Protein AF-A0A9D5HJ55-F1 (afdb_monomer_lite)

pLDDT: mean 71.56, std 16.55, range [34.44, 90.88]

Foldseek 3Di:
DDDDPDDDDDDDDDDPPPDPPPPDQDALVRDPDDDPVLSVLLVLLVPPDLVCSLVVVVVVPDPDDDLVSLLSSLSNCLVRLSSNLSVLVSQQVVHDPDPSHQLNSLVSNLVSCVVVVVVVVSVVSVVVCVVSVNCVPVPPPVVVVVPDDDDDDDD

Secondary structure (DSSP, 8-state):
-------------PPPP-------PPPGGG-TT--HHHHHHHHHHHHS-TTTHHHHHHHTT-S---HHHHHHHHHH-TT-HHHHHHHHHHHGGGSPSS-SS-HHHHHHHHHHHHHTT-HHHHHHHHHHHHHTTGGGGS-GGGGGGGG-PPPPPP-

Organism: NCBI:txid325984

Structure (mmCIF, N/CA/C/O backbone):
data_AF-A0A9D5HJ55-F1
#
_entry.id   AF-A0A9D5HJ55-F1
#
loop_
_atom_site.group_PDB
_atom_site.id
_atom_site.type_symbol
_atom_site.label_atom_id
_atom_site.label_alt_id
_atom_site.label_comp_id
_atom_site.label_asym_id
_atom_site.label_entity_id
_atom_site.label_seq_id
_atom_site.pdbx_PDB_ins_code
_atom_site.Cartn_x
_atom_site.Cartn_y
_atom_site.Cartn_z
_atom_site.occupancy
_atom_site.B_iso_or_equiv
_atom_site.auth_seq_id
_atom_site.auth_comp_id
_atom_site.auth_asym_id
_atom_site.auth_atom_id
_atom_site.pdbx_PDB_model_num
ATOM 1 N N . MET A 1 1 ? 4.027 66.241 38.279 1.00 40.38 1 MET A N 1
ATOM 2 C CA . MET A 1 1 ? 4.338 64.953 37.624 1.00 40.38 1 MET A CA 1
ATOM 3 C C . MET A 1 1 ? 3.030 64.240 37.294 1.00 40.38 1 MET A C 1
ATOM 5 O O . MET A 1 1 ? 2.470 63.559 38.140 1.00 40.38 1 MET A O 1
ATOM 9 N N . ARG A 1 2 ? 2.485 64.494 36.096 1.00 47.47 2 ARG A N 1
ATOM 10 C CA . ARG A 1 2 ? 1.320 63.794 35.535 1.00 47.47 2 ARG A CA 1
ATOM 11 C C . ARG A 1 2 ? 1.847 62.605 34.741 1.00 47.47 2 ARG A C 1
ATOM 13 O O . ARG A 1 2 ? 2.353 62.840 33.654 1.00 47.47 2 ARG A O 1
ATOM 20 N N . TYR A 1 3 ? 1.687 61.379 35.229 1.00 34.44 3 TYR A N 1
ATOM 21 C CA . TYR A 1 3 ? 1.751 60.205 34.361 1.00 34.44 3 TYR A CA 1
ATOM 22 C C . TYR A 1 3 ? 0.671 59.182 34.738 1.00 34.44 3 TYR A C 1
ATOM 24 O O . TYR A 1 3 ? 0.755 58.470 35.728 1.00 34.44 3 TYR A O 1
ATOM 32 N N . HIS A 1 4 ? -0.364 59.193 33.894 1.00 36.16 4 HIS A N 1
ATOM 33 C CA . HIS A 1 4 ? -1.006 58.030 33.287 1.00 36.16 4 HIS A CA 1
ATOM 34 C C . HIS A 1 4 ? -1.750 57.012 34.162 1.00 36.16 4 HIS A C 1
ATOM 36 O O . HIS A 1 4 ? -1.366 55.863 34.334 1.00 36.16 4 HIS A O 1
ATOM 42 N N . ARG A 1 5 ? -2.983 57.409 34.481 1.00 45.22 5 ARG A N 1
ATOM 43 C CA . ARG A 1 5 ? -4.167 56.547 34.423 1.00 45.22 5 ARG A CA 1
ATOM 44 C C . ARG A 1 5 ? -4.376 56.104 32.958 1.00 45.22 5 ARG A C 1
ATOM 46 O O . ARG A 1 5 ? -4.864 56.894 32.151 1.00 45.22 5 ARG A O 1
ATOM 53 N N . LYS A 1 6 ? -3.970 54.885 32.589 1.00 44.12 6 LYS A N 1
ATOM 54 C CA . LYS A 1 6 ? -4.425 54.189 31.370 1.00 44.12 6 LYS A CA 1
ATOM 55 C C . LYS A 1 6 ? -4.221 52.675 31.528 1.00 44.12 6 LY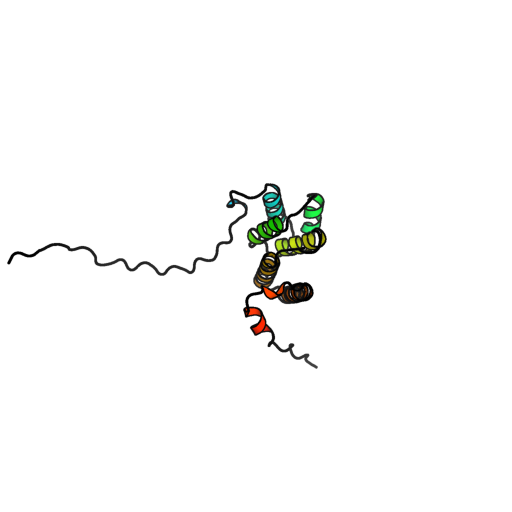S A C 1
ATOM 57 O O . LYS A 1 6 ? -3.090 52.256 31.730 1.00 44.12 6 LYS A O 1
ATOM 62 N N . LEU A 1 7 ? -5.327 51.943 31.325 1.00 42.00 7 LEU A N 1
ATOM 63 C CA . LEU A 1 7 ? -5.462 50.499 31.049 1.00 42.00 7 LEU A CA 1
ATOM 64 C C . LEU A 1 7 ? -5.312 49.601 32.305 1.00 42.00 7 LEU A C 1
ATOM 66 O O . LEU A 1 7 ? -4.225 49.537 32.852 1.00 42.00 7 LEU A O 1
ATOM 70 N N . LEU A 1 8 ? -6.287 48.917 32.932 1.00 45.53 8 LEU A N 1
ATOM 71 C CA . LEU A 1 8 ? -7.546 48.259 32.531 1.00 45.53 8 LEU A CA 1
ATOM 72 C C . LEU A 1 8 ? -7.470 47.566 31.166 1.00 45.53 8 LEU A C 1
ATOM 74 O O . LEU A 1 8 ? -7.338 48.272 30.174 1.00 45.53 8 LEU A O 1
ATOM 78 N N . ILE A 1 9 ? -7.665 46.233 31.156 1.00 45.81 9 ILE A N 1
ATOM 79 C CA . ILE A 1 9 ? -7.473 45.257 30.051 1.00 45.81 9 ILE A CA 1
ATOM 80 C C . ILE A 1 9 ? -6.015 44.726 30.102 1.00 45.81 9 ILE A C 1
ATOM 82 O O . ILE A 1 9 ? -5.092 45.511 29.950 1.00 45.81 9 ILE A O 1
ATOM 86 N N . ASP A 1 10 ? -5.663 43.490 30.476 1.00 38.09 10 ASP A N 1
ATOM 87 C CA . ASP A 1 10 ? -6.281 42.173 30.295 1.00 38.09 10 ASP A CA 1
ATOM 88 C C . ASP A 1 10 ? -5.983 41.245 31.494 1.00 38.09 10 ASP A C 1
ATOM 90 O O . ASP A 1 10 ? -4.831 40.904 31.768 1.00 38.09 10 ASP A O 1
ATOM 94 N N . LEU A 1 11 ? -7.027 40.777 32.181 1.00 46.62 11 LEU A N 1
ATOM 95 C CA . LEU A 1 11 ? -6.982 39.531 32.946 1.00 46.62 11 LEU A CA 1
ATOM 96 C C . LEU A 1 11 ? -7.791 38.500 32.147 1.00 46.62 11 LEU A C 1
ATOM 98 O O . LEU A 1 11 ? -8.932 38.777 31.795 1.00 46.62 11 LEU A O 1
ATOM 102 N N . ALA A 1 12 ? -7.209 37.313 31.960 1.00 48.12 12 ALA A N 1
ATOM 103 C CA . ALA A 1 12 ? -7.797 36.090 31.401 1.00 48.12 12 ALA A CA 1
ATOM 104 C C . ALA A 1 12 ? -7.825 35.941 29.866 1.00 48.12 12 ALA A C 1
ATOM 106 O O . ALA A 1 12 ? -8.785 36.305 29.202 1.00 48.12 12 ALA A O 1
ATOM 107 N N . ALA A 1 13 ? -6.822 35.228 29.342 1.00 43.56 13 ALA A N 1
ATOM 108 C CA . ALA A 1 13 ? -7.027 34.161 28.356 1.00 43.56 13 ALA A CA 1
ATOM 109 C C . ALA A 1 13 ? -5.745 33.321 28.235 1.00 43.56 13 ALA A C 1
ATOM 111 O O . ALA A 1 13 ? -4.879 33.578 27.402 1.00 43.56 13 ALA A O 1
ATOM 112 N N . THR A 1 14 ? -5.594 32.308 29.088 1.00 51.66 14 THR A N 1
ATOM 113 C CA . THR A 1 14 ? -4.626 31.235 28.833 1.00 51.66 14 THR A CA 1
ATOM 114 C C . THR A 1 14 ? -5.141 30.437 27.628 1.00 51.66 14 THR A C 1
ATOM 116 O O . THR A 1 14 ? -6.293 29.996 27.672 1.00 51.66 14 THR A O 1
ATOM 119 N N . PRO A 1 15 ? -4.367 30.263 26.540 1.00 58.09 15 PRO A N 1
ATOM 120 C CA . PRO A 1 15 ? -4.824 29.471 25.406 1.00 58.09 15 PRO A CA 1
ATOM 121 C C . PRO A 1 15 ? -5.042 28.013 25.852 1.00 58.09 15 PRO A C 1
ATOM 123 O O . PRO A 1 15 ? -4.238 27.491 26.632 1.00 58.09 15 PRO A O 1
ATOM 126 N N . PRO A 1 16 ? -6.124 27.349 25.405 1.00 62.22 16 PRO A N 1
ATOM 127 C CA . PRO A 1 16 ? -6.388 25.964 25.770 1.00 62.22 16 PRO A CA 1
ATOM 128 C C . PRO A 1 16 ? -5.253 25.053 25.272 1.00 62.22 16 PRO A C 1
ATOM 130 O O . PRO A 1 16 ? -4.666 25.329 24.223 1.00 62.22 16 PRO A O 1
ATOM 133 N N . PRO A 1 17 ? -4.939 23.963 25.997 1.00 50.44 17 PRO A N 1
ATOM 134 C CA . PRO A 1 17 ? -3.901 23.028 25.588 1.00 50.44 17 PRO A CA 1
ATOM 135 C C . PRO A 1 17 ? -4.253 22.461 24.213 1.00 50.44 17 PRO A C 1
ATOM 137 O O . PRO A 1 17 ? -5.302 21.839 24.036 1.00 50.44 17 PRO A O 1
ATOM 140 N N . GLU A 1 18 ? -3.380 22.695 23.232 1.00 48.53 18 GLU A N 1
ATOM 141 C CA . GLU A 1 18 ? -3.509 22.111 21.904 1.00 48.53 18 GLU A CA 1
ATOM 142 C C . GLU A 1 18 ? -3.553 20.587 22.050 1.00 48.53 18 GLU A C 1
ATOM 144 O O . GLU A 1 18 ? -2.560 19.933 22.372 1.00 48.53 18 GLU A O 1
ATOM 149 N N . THR A 1 19 ? -4.731 20.002 21.831 1.00 50.12 19 THR A N 1
ATOM 150 C CA . THR A 1 19 ? -4.865 18.555 21.673 1.00 50.12 19 THR A CA 1
ATOM 151 C C . THR A 1 19 ? -3.875 18.112 20.599 1.00 50.12 19 THR A C 1
ATOM 153 O O . THR A 1 19 ? -3.817 18.785 19.561 1.00 50.12 19 THR A O 1
ATOM 156 N N . PRO A 1 20 ? -3.126 17.005 20.780 1.00 44.44 20 PRO A N 1
ATOM 157 C CA . PRO A 1 20 ? -2.208 16.526 19.758 1.00 44.44 20 PRO A CA 1
ATOM 158 C C . PRO A 1 20 ? -2.994 16.426 18.459 1.00 44.44 20 PRO A C 1
ATOM 160 O O . PRO A 1 20 ? -3.969 15.672 18.402 1.00 44.44 20 PRO A O 1
ATOM 163 N N . LYS A 1 21 ? -2.631 17.234 17.453 1.00 43.16 21 LYS A N 1
ATOM 164 C CA . LYS A 1 21 ? -3.246 17.190 16.125 1.00 43.16 21 LYS A CA 1
ATOM 165 C C . LYS A 1 21 ? -3.099 15.758 15.643 1.00 43.16 21 LYS A C 1
ATOM 167 O O . LYS A 1 21 ? -2.034 15.361 15.170 1.00 43.16 21 LYS A O 1
ATOM 172 N N . ARG A 1 22 ? -4.152 14.958 15.834 1.00 44.97 22 ARG A N 1
ATOM 173 C CA . ARG A 1 22 ? -4.255 13.602 15.313 1.00 44.97 22 ARG A CA 1
ATOM 174 C C . ARG A 1 22 ? -3.964 13.765 13.836 1.00 44.97 22 ARG A C 1
ATOM 176 O O . ARG A 1 22 ? -4.741 14.432 13.161 1.00 44.97 22 ARG A O 1
ATOM 183 N N . GLN A 1 23 ? -2.813 13.262 13.387 1.00 48.47 23 GLN A N 1
ATOM 184 C CA . GLN A 1 23 ? -2.364 13.398 12.008 1.00 48.47 23 GLN A CA 1
ATOM 185 C C . GLN A 1 23 ? -3.473 12.832 11.122 1.00 48.47 23 GLN A C 1
ATOM 187 O O . GLN A 1 23 ? -3.660 11.618 11.016 1.00 48.47 23 GLN A O 1
ATOM 192 N N . ARG A 1 24 ? -4.308 13.731 10.600 1.00 51.34 24 ARG A N 1
ATOM 193 C CA . ARG A 1 24 ? -5.425 13.394 9.737 1.00 51.34 24 ARG A CA 1
ATOM 194 C C . ARG A 1 24 ? -4.778 13.197 8.383 1.00 51.34 24 ARG A C 1
ATOM 196 O O . ARG A 1 24 ? -4.305 14.152 7.775 1.00 51.34 24 ARG A O 1
ATOM 203 N N . PHE A 1 25 ? -4.632 11.939 7.986 1.00 56.38 25 PHE A N 1
ATOM 204 C CA . PHE A 1 25 ? -4.132 11.635 6.656 1.00 56.38 25 PHE A CA 1
ATOM 205 C C . PHE A 1 25 ? -5.122 12.222 5.642 1.00 56.38 25 PHE A C 1
ATOM 207 O O . PHE A 1 25 ? -6.327 12.027 5.830 1.00 56.38 25 PHE A O 1
ATOM 214 N N . PRO A 1 26 ? -4.640 12.973 4.637 1.00 60.84 26 PRO A N 1
ATOM 215 C CA . PRO A 1 26 ? -5.506 13.590 3.643 1.00 60.84 26 PRO A CA 1
ATOM 216 C C . PRO A 1 26 ? -6.299 12.510 2.907 1.00 60.84 26 PRO A C 1
ATOM 218 O O . PRO A 1 26 ? -5.741 11.472 2.539 1.00 60.84 26 PRO A O 1
ATOM 221 N N . SER A 1 27 ? -7.596 12.749 2.720 1.00 63.59 27 SER A N 1
ATOM 222 C CA . SER A 1 27 ? -8.435 11.890 1.883 1.00 63.59 27 SER A CA 1
ATOM 223 C C . SER A 1 27 ? -8.153 12.176 0.408 1.00 63.59 27 SER A C 1
ATOM 225 O O . SER A 1 27 ? -7.795 13.297 0.047 1.00 63.59 27 SER A O 1
ATOM 227 N N . TYR A 1 28 ? -8.341 11.189 -0.471 1.00 60.28 28 TYR A N 1
ATOM 228 C CA . TYR A 1 28 ? -8.218 11.403 -1.920 1.00 60.28 28 TYR A CA 1
ATOM 229 C C . TYR A 1 28 ? -9.214 12.457 -2.438 1.00 60.28 28 TYR A C 1
ATOM 231 O O . TYR A 1 28 ? -8.927 13.134 -3.418 1.00 60.28 28 TYR A O 1
ATOM 239 N N . LEU A 1 29 ? -10.331 12.657 -1.728 1.00 57.72 29 LEU A N 1
ATOM 240 C CA . LEU A 1 29 ? -11.345 13.681 -2.009 1.00 57.72 29 LEU A CA 1
ATOM 241 C C . LEU A 1 29 ? -10.862 15.121 -1.757 1.00 57.72 29 LEU A C 1
ATOM 243 O O . LEU A 1 29 ? -11.470 16.067 -2.245 1.00 57.72 29 LEU A O 1
ATOM 247 N N . GLU A 1 30 ? -9.788 15.300 -0.987 1.00 56.84 30 GLU A N 1
ATOM 248 C CA . GLU A 1 30 ? -9.291 16.612 -0.544 1.00 56.84 30 GLU A CA 1
ATOM 249 C C . GLU A 1 30 ? -8.020 17.047 -1.295 1.00 56.84 30 GLU A C 1
ATOM 251 O O . GLU A 1 30 ? -7.413 18.064 -0.959 1.00 56.84 30 GLU A O 1
ATOM 256 N N . ALA A 1 31 ? -7.573 16.277 -2.291 1.00 59.72 31 ALA A N 1
ATOM 257 C CA . ALA A 1 31 ? -6.295 16.487 -2.961 1.00 59.72 31 ALA A CA 1
ATOM 258 C C . ALA A 1 31 ? -6.493 17.089 -4.373 1.00 59.72 31 ALA A C 1
ATOM 260 O O . ALA A 1 31 ? -6.789 16.356 -5.316 1.00 59.72 31 ALA A O 1
ATOM 261 N N . 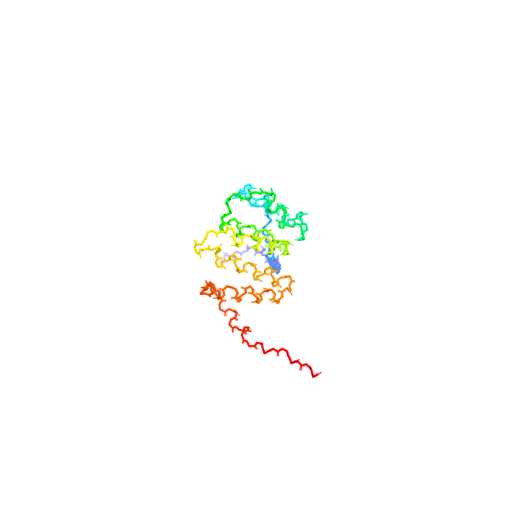PRO A 1 32 ? -6.279 18.407 -4.562 1.00 56.34 32 PRO A N 1
ATOM 262 C CA . PRO A 1 32 ? -6.670 19.122 -5.785 1.00 56.34 32 PRO A CA 1
ATOM 263 C C . PRO A 1 32 ? -5.830 18.806 -7.037 1.00 56.34 32 PRO A C 1
ATOM 265 O O . PRO A 1 32 ? -6.172 19.266 -8.117 1.00 56.34 32 PRO A O 1
ATOM 268 N N . ASN A 1 33 ? -4.746 18.027 -6.918 1.00 64.50 33 ASN A N 1
ATOM 269 C CA . ASN A 1 33 ? -3.774 17.788 -7.998 1.00 64.50 33 ASN A CA 1
ATOM 270 C C . ASN A 1 33 ? -3.536 16.293 -8.291 1.00 64.50 33 ASN A C 1
ATOM 272 O O . ASN A 1 33 ? -2.440 15.913 -8.709 1.00 64.50 33 ASN A O 1
ATOM 276 N N . LEU A 1 34 ? -4.501 15.418 -7.998 1.00 68.44 34 LEU A N 1
ATOM 277 C CA . LEU A 1 34 ? -4.367 13.988 -8.295 1.00 68.44 34 LEU A CA 1
ATOM 278 C C . LEU A 1 34 ? -4.714 13.688 -9.754 1.00 68.44 34 LEU A C 1
ATOM 280 O O . LEU A 1 34 ? -5.637 14.275 -10.314 1.00 68.44 34 LEU A O 1
ATOM 284 N N . SER A 1 35 ? -3.999 12.736 -10.358 1.00 76.69 35 SER A N 1
ATOM 285 C CA . SER A 1 35 ? -4.421 12.179 -11.643 1.00 76.69 35 SER A CA 1
AT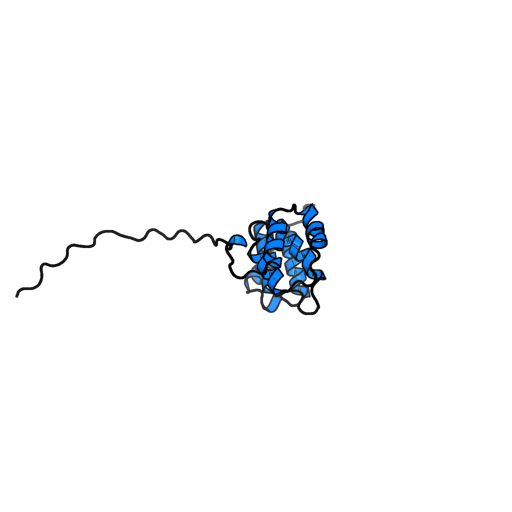OM 286 C C . SER A 1 35 ? -5.750 11.440 -11.473 1.00 76.69 35 SER A C 1
ATOM 288 O O . SER A 1 35 ? -5.982 10.798 -10.444 1.00 76.69 35 SER A O 1
ATOM 290 N N . SER A 1 36 ? -6.614 11.490 -12.491 1.00 78.88 36 SER A N 1
ATOM 291 C CA . SER A 1 36 ? -7.892 10.762 -12.490 1.00 78.88 36 SER A CA 1
ATOM 292 C C . SER A 1 36 ? -7.699 9.266 -12.216 1.00 78.88 36 SER A C 1
ATOM 294 O O . SER A 1 36 ? -8.499 8.658 -11.515 1.00 78.88 36 SER A O 1
ATOM 296 N N . GLU A 1 37 ? -6.588 8.696 -12.684 1.00 81.44 37 GLU A N 1
ATOM 297 C CA . GLU A 1 37 ? -6.202 7.309 -12.427 1.00 81.44 37 GLU A CA 1
ATOM 298 C C . GLU A 1 37 ? -5.917 7.038 -10.940 1.00 81.44 37 GLU A C 1
ATOM 300 O O . GLU A 1 37 ? -6.426 6.073 -10.376 1.00 81.44 37 GLU A O 1
ATOM 305 N N . THR A 1 38 ? -5.183 7.926 -10.261 1.00 83.75 38 THR A N 1
ATOM 306 C CA . THR A 1 38 ? -4.906 7.799 -8.818 1.00 83.75 38 THR A CA 1
ATOM 307 C C . THR A 1 38 ? -6.186 7.882 -7.986 1.00 83.75 38 THR A C 1
ATOM 309 O O . THR A 1 38 ? -6.325 7.145 -7.007 1.00 83.75 38 THR A O 1
ATOM 312 N N . CYS A 1 39 ? -7.129 8.750 -8.368 1.00 84.56 39 CYS A N 1
ATOM 313 C CA . CYS A 1 39 ? -8.429 8.854 -7.702 1.00 84.56 39 CYS A CA 1
ATOM 314 C C . CYS A 1 39 ? -9.238 7.560 -7.838 1.00 84.56 39 CYS A C 1
ATOM 316 O O . CYS A 1 39 ? -9.709 7.038 -6.830 1.00 84.56 39 CYS A O 1
ATOM 318 N N . LEU A 1 40 ? -9.330 7.015 -9.055 1.00 86.00 40 LEU A N 1
ATOM 319 C CA . LEU A 1 40 ? -10.048 5.766 -9.323 1.00 86.00 40 LEU A CA 1
ATOM 320 C C . LEU A 1 40 ? -9.418 4.581 -8.586 1.00 86.00 40 LEU A C 1
ATOM 322 O O . LEU A 1 40 ? -10.127 3.769 -7.998 1.00 86.00 40 LEU A O 1
ATOM 326 N N . LEU A 1 41 ? -8.086 4.511 -8.527 1.00 88.00 41 LEU A N 1
ATOM 327 C CA . LEU A 1 41 ? -7.399 3.501 -7.723 1.00 88.00 41 LEU A CA 1
ATOM 328 C C . LEU A 1 41 ? -7.771 3.627 -6.241 1.00 88.00 41 LEU A C 1
ATOM 330 O O . LEU A 1 41 ? -8.123 2.626 -5.623 1.00 88.00 41 LEU A O 1
ATOM 334 N N . CYS A 1 42 ? -7.757 4.835 -5.669 1.00 87.94 42 CYS A N 1
ATOM 335 C CA . CYS A 1 42 ? -8.169 5.047 -4.276 1.00 87.94 42 CYS A CA 1
ATOM 336 C C . CYS A 1 42 ? -9.631 4.642 -4.032 1.00 87.94 42 CYS A C 1
ATOM 338 O O . CYS A 1 42 ? -9.936 4.054 -2.994 1.00 87.94 42 CYS A O 1
ATOM 340 N N . GLU A 1 43 ? -10.520 4.920 -4.985 1.00 88.44 43 GLU A N 1
ATOM 341 C CA . GLU A 1 43 ? -11.926 4.522 -4.928 1.00 88.44 43 GLU A CA 1
ATOM 342 C C . GLU A 1 43 ? -12.087 2.996 -4.942 1.00 88.44 43 GLU A C 1
ATOM 344 O O . GLU A 1 43 ? -12.797 2.447 -4.094 1.00 88.44 43 GLU A O 1
ATOM 349 N N . ILE A 1 44 ? -11.363 2.292 -5.819 1.00 88.44 44 ILE A N 1
ATOM 350 C CA . ILE A 1 44 ? -11.323 0.823 -5.838 1.00 88.44 44 ILE A CA 1
ATOM 351 C C . ILE A 1 44 ? -10.872 0.298 -4.470 1.00 88.44 44 ILE A C 1
ATOM 353 O O . ILE A 1 44 ? -11.516 -0.594 -3.918 1.00 88.44 44 ILE A O 1
ATOM 357 N N . LEU A 1 45 ? -9.823 0.877 -3.871 1.00 89.06 45 LEU A N 1
ATOM 358 C CA . LEU A 1 45 ? -9.342 0.441 -2.553 1.00 89.06 45 LEU A CA 1
ATOM 359 C C . LEU A 1 45 ? -10.335 0.706 -1.413 1.00 89.06 45 LEU A C 1
ATOM 361 O O . LEU A 1 45 ? -10.320 -0.018 -0.416 1.00 89.06 45 LEU A O 1
ATOM 365 N N . ALA A 1 46 ? -11.167 1.739 -1.537 1.00 88.00 46 ALA A N 1
ATOM 366 C CA . ALA A 1 46 ? -12.163 2.093 -0.531 1.00 88.00 46 ALA A CA 1
ATOM 367 C C . ALA A 1 46 ? -13.436 1.233 -0.622 1.00 88.00 46 ALA A C 1
ATOM 369 O O . ALA A 1 46 ? -14.057 0.951 0.403 1.00 88.00 46 ALA A O 1
ATOM 370 N N . THR A 1 47 ? -13.820 0.820 -1.832 1.00 88.88 47 THR A N 1
ATOM 371 C CA . THR A 1 47 ? -15.096 0.137 -2.117 1.00 88.88 47 THR A CA 1
ATOM 372 C C . THR A 1 47 ? -14.965 -1.380 -2.242 1.00 88.88 47 THR A C 1
ATOM 374 O O . THR A 1 47 ? -15.929 -2.109 -2.003 1.00 88.88 47 THR A O 1
ATOM 377 N N . THR A 1 48 ? -13.774 -1.875 -2.582 1.00 88.94 48 THR A N 1
ATOM 378 C CA . THR A 1 48 ? -13.546 -3.288 -2.895 1.00 88.94 48 THR A CA 1
ATOM 379 C C . THR A 1 48 ? -13.056 -4.062 -1.674 1.00 88.94 48 THR A C 1
ATOM 381 O O . THR A 1 48 ? -12.223 -3.599 -0.890 1.00 88.94 48 THR A O 1
ATOM 384 N N . THR A 1 49 ? -13.546 -5.290 -1.510 1.00 87.00 49 THR A N 1
ATOM 385 C CA . THR A 1 49 ? -13.063 -6.189 -0.456 1.00 87.00 49 THR A CA 1
ATOM 386 C C . THR A 1 49 ? -11.648 -6.674 -0.767 1.00 87.00 49 THR A C 1
ATOM 388 O O . THR A 1 49 ? -11.281 -6.888 -1.919 1.00 87.00 49 THR A O 1
ATOM 391 N N . ILE A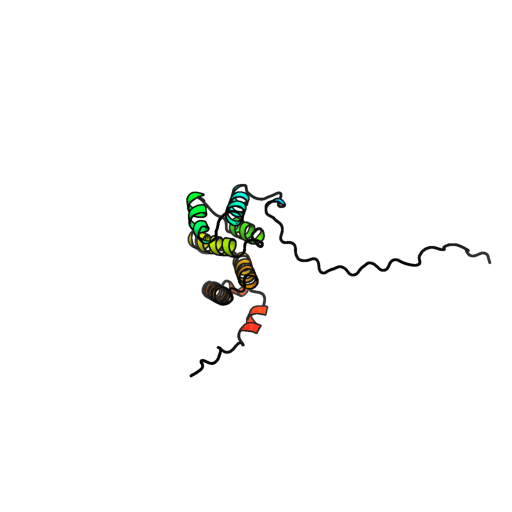 1 50 ? -10.842 -6.923 0.269 1.00 84.88 50 ILE A N 1
ATOM 392 C CA . ILE A 1 50 ? -9.435 -7.344 0.113 1.00 84.88 50 ILE A CA 1
ATOM 393 C C . ILE A 1 50 ? -9.298 -8.591 -0.779 1.00 84.88 50 ILE A C 1
ATOM 395 O O . ILE A 1 50 ? -8.330 -8.703 -1.522 1.00 84.88 50 ILE A O 1
ATOM 399 N N . SER A 1 51 ? -10.258 -9.520 -0.734 1.00 86.44 51 SER A N 1
ATOM 400 C CA . SER A 1 51 ? -10.236 -10.760 -1.523 1.00 86.44 51 SER A CA 1
ATOM 401 C C . SER A 1 51 ? -10.487 -10.560 -3.020 1.00 86.44 51 SER A C 1
ATOM 403 O O . SER A 1 51 ? -10.084 -11.408 -3.810 1.00 86.44 51 SER A O 1
ATOM 405 N N . SER A 1 52 ? -11.141 -9.468 -3.421 1.00 87.88 52 SER A N 1
ATOM 406 C CA . SER A 1 52 ? -11.468 -9.174 -4.825 1.00 87.88 52 SER A CA 1
ATOM 407 C C . SER A 1 52 ? -10.603 -8.066 -5.428 1.00 87.88 52 SER A C 1
ATOM 409 O O . SER A 1 52 ? -10.695 -7.783 -6.620 1.00 87.88 52 SER A O 1
ATOM 411 N N . ILE A 1 53 ? -9.716 -7.475 -4.627 1.00 89.31 53 ILE A N 1
ATOM 412 C CA . ILE A 1 53 ? -8.996 -6.263 -5.001 1.00 89.31 53 ILE A CA 1
ATOM 413 C C . ILE A 1 53 ? -8.002 -6.466 -6.138 1.00 89.31 53 ILE A C 1
ATOM 415 O O . ILE A 1 53 ? -7.947 -5.649 -7.045 1.00 89.31 53 ILE A O 1
ATOM 419 N N . GLU A 1 54 ? -7.265 -7.578 -6.146 1.00 86.69 54 GLU A N 1
ATOM 420 C CA . GLU A 1 54 ? -6.316 -7.877 -7.224 1.00 86.69 54 GLU A CA 1
ATOM 421 C C . GLU A 1 54 ? -7.049 -8.068 -8.558 1.00 86.69 54 GLU A C 1
ATOM 423 O O . GLU A 1 54 ? -6.568 -7.624 -9.596 1.00 86.69 54 GLU A O 1
ATOM 428 N N . ARG A 1 55 ? -8.253 -8.660 -8.528 1.00 87.44 55 ARG A N 1
ATOM 429 C CA . ARG A 1 55 ? -9.107 -8.792 -9.712 1.00 87.44 55 ARG A CA 1
ATOM 430 C C . ARG A 1 55 ? -9.603 -7.431 -10.192 1.00 87.44 55 ARG A C 1
ATOM 432 O O . ARG A 1 55 ? -9.440 -7.132 -11.366 1.00 87.44 55 ARG A O 1
ATOM 439 N N . ALA A 1 56 ? -10.130 -6.597 -9.296 1.00 88.00 56 ALA A N 1
ATOM 440 C CA . ALA A 1 56 ? -10.591 -5.253 -9.650 1.00 88.00 56 ALA A CA 1
ATOM 441 C C . ALA A 1 56 ? -9.461 -4.384 -10.236 1.00 88.00 56 ALA A C 1
ATOM 443 O O . ALA A 1 56 ? -9.679 -3.652 -11.197 1.00 88.00 56 ALA A O 1
ATOM 444 N N . LEU A 1 57 ? -8.240 -4.503 -9.703 1.00 87.75 57 LEU A N 1
ATOM 445 C CA . LEU A 1 57 ? -7.058 -3.802 -10.214 1.00 87.75 57 LEU A CA 1
ATOM 446 C C . LEU A 1 57 ? -6.618 -4.313 -11.597 1.00 87.75 57 LEU A C 1
ATOM 448 O O . LEU A 1 57 ? -6.211 -3.515 -12.439 1.00 87.75 57 LEU A O 1
ATOM 452 N N . ASN A 1 58 ? -6.726 -5.620 -11.851 1.00 86.06 58 ASN A N 1
ATOM 453 C CA . ASN A 1 58 ? -6.469 -6.196 -13.175 1.00 86.06 58 ASN A CA 1
ATOM 454 C C . ASN A 1 58 ? -7.519 -5.753 -14.203 1.00 86.06 58 ASN A C 1
ATOM 456 O O . ASN A 1 58 ? -7.153 -5.357 -15.308 1.00 86.06 58 ASN A O 1
ATOM 460 N N . ASP A 1 59 ? -8.799 -5.779 -13.826 1.00 86.00 59 ASP A N 1
ATOM 461 C CA . ASP A 1 59 ? -9.919 -5.383 -14.689 1.00 86.00 59 ASP A CA 1
ATOM 462 C C . ASP A 1 59 ? -9.864 -3.882 -15.029 1.00 86.00 59 ASP A C 1
ATOM 464 O O . ASP A 1 59 ? -10.252 -3.477 -16.124 1.00 86.00 59 ASP A O 1
ATOM 468 N N . PHE A 1 60 ? -9.317 -3.056 -14.128 1.00 82.00 60 PHE A N 1
ATOM 469 C CA . PHE A 1 60 ? -9.083 -1.630 -14.368 1.00 82.00 60 PHE A CA 1
ATOM 470 C C . PHE A 1 60 ? -8.059 -1.365 -15.491 1.00 82.00 60 PHE A C 1
ATOM 472 O O . PHE A 1 60 ? -8.076 -0.296 -16.098 1.00 82.00 60 PHE A O 1
ATOM 479 N N . GLY A 1 61 ? -7.196 -2.335 -15.822 1.00 66.44 61 GLY A N 1
ATOM 480 C CA . GLY A 1 61 ? -6.356 -2.269 -17.021 1.00 66.44 61 GLY A CA 1
ATOM 481 C C . GLY A 1 61 ? -5.295 -1.162 -16.997 1.00 66.44 61 GLY A C 1
ATOM 482 O O . GLY A 1 61 ? -5.078 -0.501 -18.015 1.00 66.44 61 GLY A O 1
ATOM 483 N N . VAL A 1 62 ? -4.625 -0.960 -15.852 1.00 68.38 62 VAL A N 1
ATOM 484 C CA . VAL A 1 62 ? -3.527 0.018 -15.709 1.00 68.38 62 VAL A CA 1
ATOM 485 C C . VAL A 1 62 ? -2.438 -0.252 -16.752 1.00 68.38 62 VAL A C 1
ATOM 487 O O . VAL A 1 62 ? -1.740 -1.264 -16.686 1.00 68.38 62 VAL A O 1
ATOM 490 N N . ARG A 1 63 ? -2.261 0.664 -17.714 1.00 61.78 63 ARG A N 1
ATOM 491 C CA . ARG A 1 63 ? -1.241 0.530 -18.774 1.00 61.78 63 ARG A CA 1
ATOM 492 C C . ARG A 1 63 ? 0.167 0.892 -18.308 1.00 61.78 63 ARG A C 1
ATOM 494 O O . ARG A 1 63 ? 1.128 0.334 -18.830 1.00 61.78 63 ARG A O 1
ATOM 501 N N . ALA A 1 64 ? 0.300 1.826 -17.368 1.00 65.19 64 ALA A N 1
ATOM 502 C CA . ALA A 1 64 ? 1.587 2.244 -16.823 1.00 65.19 64 ALA A CA 1
ATOM 503 C C . ALA A 1 64 ? 1.389 2.929 -15.467 1.00 65.19 64 ALA A C 1
ATOM 505 O O . ALA A 1 64 ? 0.969 4.077 -15.404 1.00 65.19 64 ALA A O 1
ATOM 506 N N . LEU A 1 65 ? 1.726 2.235 -14.381 1.00 77.50 65 LEU A N 1
ATOM 507 C CA . LEU A 1 65 ? 1.719 2.829 -13.047 1.00 77.50 65 LEU A CA 1
ATOM 508 C C . LEU A 1 65 ? 3.065 3.514 -12.791 1.00 77.50 65 LEU A C 1
ATOM 510 O O . LEU A 1 65 ? 4.110 2.886 -12.971 1.00 77.50 65 LEU A O 1
ATOM 514 N N . SER A 1 66 ? 3.078 4.770 -12.342 1.00 81.69 66 SER A N 1
ATOM 515 C CA . SER A 1 66 ? 4.316 5.427 -11.906 1.00 81.69 66 SER A CA 1
ATOM 516 C C . SER A 1 66 ? 4.626 5.105 -10.437 1.00 81.69 66 SER A C 1
ATOM 518 O O . SER A 1 66 ? 3.712 4.986 -9.612 1.00 81.69 66 SER A O 1
ATOM 520 N N . PRO A 1 67 ? 5.909 5.072 -10.020 1.00 82.19 67 PRO A N 1
ATOM 521 C CA . PRO A 1 67 ? 6.268 5.045 -8.600 1.00 82.19 67 PRO A CA 1
ATOM 522 C C . PRO A 1 67 ? 5.650 6.198 -7.788 1.00 82.19 67 PRO A C 1
ATOM 524 O O . PRO A 1 67 ? 5.464 6.073 -6.574 1.00 82.19 67 PRO A O 1
ATOM 527 N N . ALA A 1 68 ? 5.352 7.331 -8.436 1.00 83.69 68 ALA A N 1
ATOM 528 C CA . ALA A 1 68 ? 4.678 8.460 -7.803 1.00 83.69 68 ALA A CA 1
ATOM 529 C C . ALA A 1 68 ? 3.210 8.149 -7.480 1.00 83.69 68 ALA A C 1
ATOM 531 O O . ALA A 1 68 ? 2.773 8.467 -6.372 1.00 83.69 68 ALA A O 1
ATOM 532 N N . ASP A 1 69 ? 2.494 7.487 -8.390 1.00 85.12 69 ASP A N 1
ATOM 533 C CA . ASP A 1 69 ? 1.081 7.130 -8.219 1.00 85.12 69 ASP A CA 1
ATOM 534 C C . ASP A 1 69 ? 0.925 6.143 -7.067 1.00 85.12 69 ASP A C 1
ATOM 536 O O . ASP A 1 69 ? 0.131 6.374 -6.159 1.00 85.12 69 ASP A O 1
ATOM 540 N N . VAL A 1 70 ? 1.787 5.120 -7.007 1.00 87.56 70 VAL A N 1
ATOM 541 C CA . VAL A 1 70 ? 1.811 4.160 -5.889 1.00 87.56 70 VAL A CA 1
ATOM 542 C C . VAL A 1 70 ? 1.952 4.883 -4.554 1.00 87.56 70 VAL A C 1
ATOM 544 O O . VAL A 1 70 ? 1.194 4.634 -3.618 1.00 87.56 70 VAL A O 1
ATOM 547 N N . LYS A 1 71 ? 2.907 5.814 -4.463 1.00 87.75 71 LYS A N 1
ATOM 548 C CA . LYS A 1 71 ? 3.104 6.623 -3.258 1.00 87.75 71 LYS A CA 1
ATOM 549 C C . LYS A 1 71 ? 1.831 7.393 -2.898 1.00 87.75 71 LYS A C 1
ATOM 551 O O . LYS A 1 71 ? 1.473 7.427 -1.723 1.00 87.75 71 LYS A O 1
ATOM 556 N N . PHE A 1 72 ? 1.179 8.044 -3.861 1.00 88.31 72 PHE A N 1
ATOM 557 C CA . PHE A 1 72 ? -0.030 8.823 -3.591 1.00 88.31 72 PHE A CA 1
ATOM 558 C C . PHE A 1 72 ? -1.198 7.937 -3.156 1.00 88.31 72 PHE A C 1
ATOM 560 O O . PHE A 1 72 ? -1.772 8.207 -2.103 1.00 88.31 72 PHE A O 1
ATOM 567 N N . VAL A 1 73 ? -1.471 6.840 -3.866 1.00 89.50 73 VAL A N 1
ATOM 568 C CA . VAL A 1 73 ? -2.520 5.875 -3.496 1.00 89.50 73 VAL A CA 1
ATOM 569 C C . VAL A 1 73 ? -2.311 5.361 -2.070 1.00 89.50 73 VAL A C 1
ATOM 571 O O . VAL A 1 73 ? -3.241 5.378 -1.261 1.00 89.50 73 VAL A O 1
ATOM 574 N N . LEU A 1 74 ? -1.077 4.986 -1.709 1.00 90.31 74 LEU A N 1
ATOM 575 C CA . LEU A 1 74 ? -0.762 4.527 -0.353 1.00 90.31 74 LEU A CA 1
ATOM 576 C C . LEU A 1 74 ? -0.972 5.609 0.707 1.00 90.31 74 LEU A C 1
ATOM 578 O O . LEU A 1 74 ? -1.523 5.316 1.766 1.00 90.31 74 LEU A O 1
ATOM 582 N N . LYS A 1 75 ? -0.571 6.858 0.435 1.00 89.19 75 LYS A N 1
ATOM 583 C CA . LYS A 1 75 ? -0.772 7.987 1.361 1.00 89.19 75 LYS A CA 1
ATOM 584 C C . LYS A 1 75 ? -2.246 8.286 1.626 1.00 89.19 75 LYS A C 1
ATOM 586 O O . LYS A 1 75 ? -2.584 8.666 2.743 1.00 89.19 75 LYS A O 1
ATOM 591 N N . LEU A 1 76 ? -3.094 8.141 0.615 1.00 87.50 76 LEU A N 1
ATOM 592 C CA . LEU A 1 76 ? -4.517 8.475 0.701 1.00 87.50 76 LEU A CA 1
ATOM 593 C C . LEU A 1 76 ? -5.347 7.310 1.262 1.00 87.50 76 LEU A C 1
ATOM 595 O O . LEU A 1 76 ? -6.408 7.516 1.844 1.00 87.50 76 LEU A O 1
ATOM 599 N N . SER A 1 77 ? -4.827 6.084 1.176 1.00 87.19 77 SER A N 1
ATOM 600 C CA . SER A 1 77 ? -5.522 4.859 1.593 1.00 87.19 77 SER A CA 1
ATOM 601 C C . SER A 1 77 ? -5.189 4.413 3.025 1.00 87.19 77 SER A C 1
ATOM 603 O O . SER A 1 77 ? -5.387 3.254 3.386 1.00 87.19 77 SER A O 1
ATOM 605 N N . TYR A 1 78 ? -4.734 5.325 3.895 1.00 86.50 78 TYR A N 1
ATOM 606 C CA . TYR A 1 78 ? -4.419 5.034 5.309 1.00 86.50 78 TYR A CA 1
ATOM 607 C C . TYR A 1 78 ? -5.629 4.623 6.166 1.00 86.50 78 TYR A C 1
ATOM 609 O O . TYR A 1 78 ? -5.451 4.137 7.295 1.00 86.50 78 TYR A O 1
ATOM 617 N N . ALA A 1 79 ? -6.845 4.847 5.664 1.00 85.19 79 ALA A N 1
ATOM 618 C CA . ALA A 1 79 ? -8.085 4.335 6.243 1.00 85.19 79 ALA A CA 1
ATOM 619 C C . ALA A 1 79 ? -8.324 2.853 5.894 1.00 85.19 79 ALA A C 1
ATOM 621 O O . ALA A 1 79 ? -8.911 2.126 6.691 1.00 85.19 79 ALA A O 1
ATOM 622 N N . HIS A 1 80 ? -7.796 2.387 4.759 1.00 87.88 80 HIS A N 1
ATOM 623 C CA . HIS A 1 80 ? -8.017 1.055 4.197 1.00 87.88 80 HIS A CA 1
ATOM 624 C C . HIS A 1 80 ? -6.689 0.290 4.120 1.00 87.88 80 HIS A C 1
ATOM 626 O O . HIS A 1 80 ? -6.159 0.000 3.049 1.00 87.88 80 HIS A O 1
ATOM 632 N N . THR A 1 81 ? -6.128 -0.038 5.287 1.00 88.25 81 THR A N 1
ATOM 633 C CA . THR A 1 81 ? -4.772 -0.606 5.405 1.00 88.25 81 THR A CA 1
ATOM 634 C C . THR A 1 81 ? -4.611 -1.961 4.711 1.00 88.25 81 THR A C 1
ATOM 636 O O . THR A 1 81 ? -3.596 -2.194 4.063 1.00 88.25 81 THR A O 1
ATOM 639 N N . GLY A 1 82 ? -5.605 -2.849 4.803 1.00 88.06 82 GLY A N 1
ATOM 640 C CA . GLY A 1 82 ? -5.597 -4.145 4.116 1.00 88.06 82 GLY A CA 1
ATOM 641 C C . GLY A 1 82 ? -5.598 -4.006 2.586 1.00 88.06 82 GLY A C 1
ATOM 642 O O . GLY A 1 82 ? -4.662 -4.493 1.948 1.00 88.06 82 GLY A O 1
ATOM 643 N N . PRO A 1 83 ? -6.591 -3.303 2.005 1.00 89.81 83 PRO A N 1
ATOM 644 C CA . PRO A 1 83 ? -6.639 -2.970 0.580 1.00 89.81 83 PRO A CA 1
ATOM 645 C C . PRO A 1 83 ? -5.356 -2.313 0.052 1.00 89.81 83 PRO A C 1
ATOM 647 O O . PRO A 1 83 ? -4.803 -2.754 -0.952 1.00 89.81 83 PRO A O 1
ATOM 650 N N . ALA A 1 84 ? -4.816 -1.326 0.773 1.00 90.88 84 ALA A N 1
ATOM 651 C CA . ALA A 1 84 ? -3.587 -0.626 0.393 1.00 90.88 84 ALA A CA 1
ATOM 652 C C . ALA A 1 84 ? -2.360 -1.551 0.320 1.00 90.88 84 ALA A C 1
ATOM 654 O O . ALA A 1 84 ? -1.547 -1.447 -0.601 1.00 90.88 84 ALA A O 1
ATOM 655 N N . VAL A 1 85 ? -2.230 -2.489 1.262 1.00 89.75 85 VAL A N 1
ATOM 656 C CA . VAL A 1 85 ? -1.144 -3.480 1.243 1.00 89.75 85 VAL A CA 1
ATOM 657 C C . VAL A 1 85 ? -1.302 -4.451 0.070 1.00 89.75 85 VAL A C 1
ATOM 659 O O . VAL A 1 85 ? -0.306 -4.796 -0.567 1.00 89.75 85 VAL A O 1
ATOM 662 N N . ALA A 1 86 ? -2.526 -4.890 -0.231 1.00 89.06 86 ALA A N 1
ATOM 663 C CA . ALA A 1 86 ? -2.792 -5.765 -1.372 1.00 89.06 86 ALA A CA 1
ATOM 664 C C . ALA A 1 86 ? -2.484 -5.065 -2.707 1.00 89.06 86 ALA A C 1
ATOM 666 O O . ALA A 1 86 ? -1.766 -5.622 -3.535 1.00 89.06 86 ALA A O 1
ATOM 667 N N . PHE A 1 87 ? -2.901 -3.806 -2.857 1.00 90.56 87 PHE A N 1
ATOM 668 C CA . PHE A 1 87 ? -2.544 -2.963 -3.998 1.00 90.56 87 PHE A CA 1
ATOM 669 C C . PHE A 1 87 ? -1.034 -2.866 -4.207 1.00 90.56 87 PHE A C 1
ATOM 671 O O . PHE A 1 87 ? -0.548 -3.061 -5.317 1.00 90.56 87 PHE A O 1
ATOM 678 N N . PHE A 1 88 ? -0.267 -2.614 -3.144 1.00 88.94 88 PHE A N 1
ATOM 679 C CA . PHE A 1 88 ? 1.186 -2.542 -3.267 1.00 88.94 88 PHE A CA 1
ATOM 680 C C . PHE A 1 88 ? 1.792 -3.865 -3.733 1.00 88.94 88 PHE A C 1
ATOM 682 O O . PHE A 1 88 ? 2.645 -3.870 -4.615 1.00 88.94 88 PHE A O 1
ATOM 689 N N . ARG A 1 89 ? 1.334 -4.998 -3.187 1.00 86.75 89 ARG A N 1
ATOM 690 C CA . ARG A 1 89 ? 1.798 -6.329 -3.615 1.00 86.75 89 ARG A CA 1
ATOM 691 C C . ARG A 1 89 ? 1.497 -6.598 -5.087 1.00 86.75 89 ARG A C 1
ATOM 693 O O . ARG A 1 89 ? 2.346 -7.172 -5.761 1.00 86.75 89 ARG A O 1
ATOM 700 N N . TRP A 1 90 ? 0.336 -6.159 -5.561 1.00 87.25 90 TRP A N 1
ATOM 701 C CA . TRP A 1 90 ? -0.060 -6.234 -6.964 1.00 87.25 90 TRP A CA 1
ATOM 702 C C . TRP A 1 90 ? 0.768 -5.302 -7.865 1.00 87.25 90 TRP A C 1
ATOM 704 O O . TRP A 1 90 ? 1.152 -5.694 -8.961 1.00 87.25 90 TRP A O 1
ATOM 714 N N . ALA A 1 91 ? 1.112 -4.101 -7.394 1.00 85.50 91 ALA A N 1
ATOM 715 C CA . ALA A 1 91 ? 1.869 -3.109 -8.159 1.00 85.50 91 ALA A CA 1
ATOM 716 C C . ALA A 1 91 ? 3.373 -3.427 -8.277 1.00 85.50 91 ALA A C 1
ATOM 718 O O . ALA A 1 91 ? 3.997 -3.087 -9.282 1.00 85.50 91 ALA A O 1
ATOM 719 N N . VAL A 1 92 ? 3.969 -4.080 -7.269 1.00 79.12 92 VAL A N 1
ATOM 720 C CA . VAL A 1 92 ? 5.419 -4.372 -7.208 1.00 79.12 92 VAL A CA 1
ATOM 721 C C . VAL A 1 92 ? 5.975 -5.063 -8.465 1.00 79.12 92 VAL A C 1
ATOM 723 O O . VAL A 1 92 ? 7.049 -4.654 -8.912 1.00 79.12 92 VAL A O 1
ATOM 726 N N . PRO A 1 93 ? 5.324 -6.090 -9.043 1.00 77.81 93 PRO A N 1
ATOM 727 C CA . PRO A 1 93 ? 5.813 -6.766 -10.245 1.00 77.81 93 PRO A CA 1
ATOM 728 C C . PRO A 1 93 ? 5.630 -5.967 -11.543 1.00 77.81 93 PRO A C 1
ATOM 730 O O . PRO A 1 93 ? 6.295 -6.276 -12.526 1.00 77.81 93 PRO A O 1
ATOM 733 N N . LEU A 1 94 ? 4.733 -4.974 -11.563 1.00 75.31 94 LEU A N 1
ATOM 734 C CA . LEU A 1 94 ? 4.341 -4.242 -12.775 1.00 75.31 94 LEU A CA 1
ATOM 735 C C . LEU A 1 94 ? 5.299 -3.094 -13.131 1.00 75.31 94 LEU A C 1
ATOM 737 O O . LEU A 1 94 ? 5.221 -2.535 -14.222 1.00 75.31 94 LEU A O 1
ATOM 741 N N . LEU A 1 95 ? 6.203 -2.728 -12.223 1.00 71.88 95 LEU A N 1
ATOM 742 C CA . LEU A 1 95 ? 7.101 -1.588 -12.397 1.00 71.88 95 LEU A CA 1
ATOM 743 C C . LEU A 1 95 ? 8.441 -1.992 -13.037 1.00 71.88 95 LEU A C 1
ATOM 745 O O . LEU A 1 95 ? 9.033 -2.995 -12.632 1.00 71.88 95 LEU A O 1
ATOM 749 N N . PRO A 1 96 ? 8.978 -1.206 -13.993 1.00 62.25 96 PRO A N 1
ATOM 750 C CA . PRO A 1 96 ? 10.275 -1.490 -14.604 1.00 62.25 96 PRO A CA 1
ATOM 751 C C . PRO A 1 96 ? 11.428 -1.486 -13.582 1.00 62.25 96 PRO A C 1
ATOM 753 O O . PRO A 1 96 ? 11.503 -0.641 -12.685 1.00 62.25 96 PRO A O 1
ATOM 756 N N . ARG A 1 97 ? 12.384 -2.412 -13.740 1.00 61.59 97 ARG A N 1
ATOM 757 C CA . ARG A 1 97 ? 13.655 -2.419 -12.984 1.00 61.59 97 ARG A CA 1
ATOM 758 C C . ARG A 1 97 ? 14.524 -1.212 -13.383 1.00 61.59 97 ARG A C 1
ATOM 760 O O . ARG A 1 97 ? 14.472 -0.826 -14.547 1.00 61.59 97 ARG A O 1
ATOM 767 N N . PRO A 1 98 ? 15.353 -0.640 -12.479 1.00 50.34 98 PRO A N 1
ATOM 768 C CA . PRO A 1 98 ? 15.786 -1.172 -11.179 1.00 50.34 98 PRO A CA 1
ATOM 769 C C . PRO A 1 98 ? 15.157 -0.482 -9.951 1.00 50.34 98 PRO A C 1
ATOM 771 O O . PRO A 1 98 ? 15.422 -0.886 -8.820 1.00 50.34 98 PRO A O 1
ATOM 774 N N . HIS A 1 99 ? 14.284 0.508 -10.140 1.00 55.44 99 HIS A N 1
ATOM 775 C CA . HIS A 1 99 ? 13.719 1.329 -9.062 1.00 55.44 99 HIS A CA 1
ATOM 776 C C . HIS A 1 99 ? 12.237 1.026 -8.809 1.00 55.44 99 HIS A C 1
ATOM 778 O O . HIS A 1 99 ? 11.422 1.944 -8.769 1.00 55.44 99 HIS A O 1
ATOM 784 N N . HIS A 1 100 ? 11.906 -0.263 -8.619 1.00 62.56 100 HIS A N 1
ATOM 785 C CA . HIS A 1 100 ? 10.529 -0.765 -8.471 1.00 62.56 100 HIS A CA 1
ATOM 786 C C . HIS A 1 100 ? 9.644 0.131 -7.590 1.00 62.56 100 HIS A C 1
ATOM 788 O O . HIS A 1 100 ? 8.521 0.397 -7.970 1.00 62.56 100 HIS A O 1
ATOM 794 N N . HIS A 1 101 ? 10.145 0.653 -6.461 1.00 69.19 101 HIS A N 1
ATOM 795 C CA . HIS A 1 101 ? 9.475 1.724 -5.715 1.00 69.19 101 HIS A CA 1
ATOM 796 C C . HIS A 1 101 ? 10.477 2.588 -4.949 1.00 69.19 101 HIS A C 1
ATOM 798 O O . HIS A 1 101 ? 11.549 2.119 -4.561 1.00 69.19 101 HIS A O 1
ATOM 804 N N . SER A 1 102 ? 10.090 3.832 -4.652 1.00 75.75 102 SER A N 1
ATOM 805 C CA . SER A 1 102 ? 10.863 4.702 -3.763 1.00 75.75 102 SER A CA 1
ATOM 806 C C . SER A 1 102 ? 10.957 4.106 -2.346 1.00 75.75 102 SER A C 1
ATOM 808 O O . SER A 1 102 ? 9.971 3.530 -1.871 1.00 75.75 102 SER A O 1
ATOM 810 N N . PRO A 1 103 ? 12.080 4.288 -1.617 1.00 80.38 103 PRO A N 1
ATOM 811 C CA . PRO A 1 103 ? 12.202 3.873 -0.211 1.00 80.38 103 PRO A CA 1
ATOM 812 C C . PRO A 1 103 ? 11.051 4.387 0.662 1.00 80.38 103 PRO A C 1
ATOM 814 O O . PRO A 1 103 ? 10.585 3.713 1.574 1.00 80.38 103 PRO A O 1
ATOM 817 N N . TYR A 1 104 ? 10.538 5.571 0.327 1.00 83.19 104 TYR A N 1
ATOM 818 C CA . TYR A 1 104 ? 9.396 6.167 0.999 1.00 83.19 104 TYR A CA 1
ATOM 819 C C . TYR A 1 104 ? 8.118 5.325 0.867 1.00 83.19 104 TYR A C 1
ATOM 821 O O . TYR A 1 104 ? 7.427 5.138 1.859 1.00 83.19 104 TYR A O 1
ATOM 829 N N . SER A 1 105 ? 7.828 4.752 -0.307 1.00 85.31 105 SER A N 1
ATOM 830 C CA . SER A 1 105 ? 6.634 3.905 -0.497 1.00 85.31 105 SER A CA 1
ATOM 831 C C . SER A 1 105 ? 6.690 2.643 0.363 1.00 85.31 105 SER A C 1
ATOM 833 O O . SER A 1 105 ? 5.689 2.237 0.943 1.00 85.31 105 SER A O 1
ATOM 835 N N . TRP A 1 106 ? 7.879 2.059 0.512 1.00 85.50 106 TRP A N 1
ATOM 836 C CA . TRP A 1 106 ? 8.083 0.924 1.406 1.00 85.50 106 TRP A CA 1
ATOM 837 C C . TRP A 1 106 ? 7.900 1.293 2.882 1.00 85.50 106 TRP A C 1
ATOM 839 O O . TRP A 1 106 ? 7.294 0.522 3.623 1.00 85.50 106 TRP A O 1
ATOM 849 N N . ASN A 1 107 ? 8.356 2.479 3.301 1.00 88.19 107 ASN A N 1
ATOM 850 C CA . ASN A 1 107 ? 8.098 2.974 4.657 1.00 88.19 107 ASN A CA 1
ATOM 851 C C . ASN A 1 107 ? 6.591 3.108 4.920 1.00 88.19 107 ASN A C 1
ATOM 853 O O . ASN A 1 107 ? 6.125 2.660 5.963 1.00 88.19 107 ASN A O 1
ATOM 857 N N . LEU A 1 108 ? 5.817 3.619 3.951 1.00 89.06 108 LEU A N 1
ATOM 858 C CA . LEU A 1 108 ? 4.354 3.683 4.074 1.00 89.06 108 LEU A CA 1
ATOM 859 C C . LEU A 1 108 ? 3.749 2.286 4.287 1.00 89.06 108 LEU A C 1
ATOM 861 O O . LEU A 1 108 ? 2.852 2.125 5.107 1.00 89.06 108 LEU A O 1
ATOM 865 N N . ILE A 1 109 ? 4.251 1.254 3.603 1.00 89.94 109 ILE A N 1
ATOM 866 C CA . ILE A 1 109 ? 3.772 -0.125 3.790 1.00 89.94 109 ILE A CA 1
ATOM 867 C C . ILE A 1 109 ? 4.112 -0.666 5.174 1.00 89.94 109 ILE A C 1
ATOM 869 O O . ILE A 1 109 ? 3.259 -1.296 5.802 1.00 89.94 109 ILE A O 1
ATOM 873 N N . VAL A 1 110 ? 5.324 -0.413 5.669 1.00 87.50 110 VAL A N 1
ATOM 874 C CA . VAL A 1 110 ? 5.711 -0.785 7.036 1.00 87.50 110 VAL A CA 1
ATOM 875 C C . VAL A 1 110 ? 4.783 -0.107 8.050 1.00 87.50 110 VAL A C 1
ATOM 877 O O . VAL A 1 110 ? 4.273 -0.786 8.941 1.00 87.50 110 VAL A O 1
ATOM 880 N N . ASP A 1 111 ? 4.476 1.177 7.863 1.00 88.31 111 ASP A N 1
ATOM 881 C CA . ASP A 1 111 ? 3.549 1.921 8.722 1.00 88.31 111 ASP A CA 1
ATOM 882 C C . ASP A 1 111 ? 2.118 1.353 8.659 1.00 88.31 111 ASP A C 1
ATOM 884 O O . ASP A 1 111 ? 1.480 1.151 9.696 1.00 88.31 111 ASP A O 1
ATOM 888 N N . LEU A 1 112 ? 1.604 1.046 7.461 1.00 88.88 112 LEU A N 1
ATOM 889 C CA . LEU A 1 112 ? 0.271 0.456 7.257 1.00 88.88 112 LEU A CA 1
ATOM 890 C C . LEU A 1 112 ? 0.160 -0.948 7.883 1.00 88.88 112 LEU A C 1
ATOM 892 O O . LEU A 1 112 ? -0.859 -1.288 8.498 1.00 88.88 112 LEU A O 1
ATOM 896 N N . LEU A 1 113 ? 1.209 -1.766 7.768 1.00 88.00 113 LEU A N 1
ATOM 897 C CA . LEU A 1 113 ? 1.287 -3.089 8.393 1.00 88.00 113 LEU A CA 1
ATOM 898 C C . LEU A 1 113 ? 1.403 -2.994 9.919 1.00 88.00 113 LEU A C 1
ATOM 900 O O . LEU A 1 113 ? 0.747 -3.761 10.626 1.00 88.00 113 LEU A O 1
ATOM 904 N N . GLY A 1 114 ? 2.166 -2.024 10.426 1.00 86.38 114 GLY A N 1
ATOM 905 C CA . GLY A 1 114 ? 2.244 -1.719 11.854 1.00 86.38 114 GLY A CA 1
ATOM 906 C C . GLY A 1 114 ? 0.894 -1.269 12.418 1.00 86.38 114 GLY A C 1
ATOM 907 O O . GLY A 1 114 ? 0.454 -1.779 13.446 1.00 86.38 114 GLY A O 1
ATOM 908 N N . LYS A 1 115 ? 0.179 -0.394 11.699 1.00 84.31 115 LYS A N 1
ATOM 909 C CA . LYS A 1 115 ? -1.161 0.090 12.076 1.00 84.31 115 LYS A CA 1
ATOM 910 C C . LYS A 1 115 ? -2.218 -1.017 12.080 1.00 84.31 115 LYS A C 1
ATOM 912 O O . LYS A 1 115 ? -3.147 -0.968 12.877 1.00 84.31 115 LYS A O 1
ATOM 917 N N . SER A 1 116 ? -2.079 -2.012 11.205 1.00 84.44 116 SER A N 1
ATOM 918 C CA . SER A 1 116 ? -2.962 -3.188 11.154 1.00 84.44 116 SER A CA 1
ATOM 919 C C . SER A 1 116 ? -2.508 -4.343 12.057 1.00 84.44 116 SER A C 1
ATOM 921 O O . SER A 1 116 ? -3.100 -5.418 12.001 1.00 84.44 116 SER A O 1
ATOM 923 N N . LEU A 1 117 ? -1.472 -4.142 12.887 1.00 85.50 117 LEU A N 1
ATOM 924 C CA . LEU A 1 117 ? -0.885 -5.147 13.788 1.00 85.50 117 LEU A CA 1
ATOM 925 C C . LEU A 1 117 ? -0.411 -6.431 13.075 1.00 85.50 117 LEU A C 1
ATOM 927 O O . LEU A 1 117 ? -0.229 -7.480 13.697 1.00 85.50 117 LEU A O 1
ATOM 931 N N . ARG A 1 118 ? -0.155 -6.367 11.762 1.00 82.38 118 ARG A N 1
ATOM 932 C CA . ARG A 1 118 ? 0.297 -7.505 10.941 1.00 82.38 118 ARG A CA 1
ATOM 933 C C . ARG A 1 118 ? 1.818 -7.637 10.990 1.00 82.38 118 ARG A C 1
ATOM 935 O O . ARG A 1 118 ? 2.500 -7.574 9.965 1.00 82.38 118 ARG A O 1
ATOM 942 N N . PHE A 1 119 ? 2.358 -7.821 12.192 1.00 82.19 119 PHE A N 1
ATOM 943 C CA . PHE A 1 119 ? 3.798 -7.730 12.449 1.00 82.19 119 PHE A CA 1
ATOM 944 C C . PHE A 1 119 ? 4.639 -8.763 11.690 1.00 82.19 119 PHE A C 1
ATOM 946 O O . PHE A 1 119 ? 5.724 -8.422 11.234 1.00 82.19 119 PHE A O 1
ATOM 953 N N . ASN A 1 120 ? 4.151 -9.990 11.484 1.00 85.56 120 ASN A N 1
ATOM 954 C CA . ASN A 1 120 ? 4.897 -10.997 10.716 1.00 85.56 120 ASN A CA 1
ATOM 955 C C . 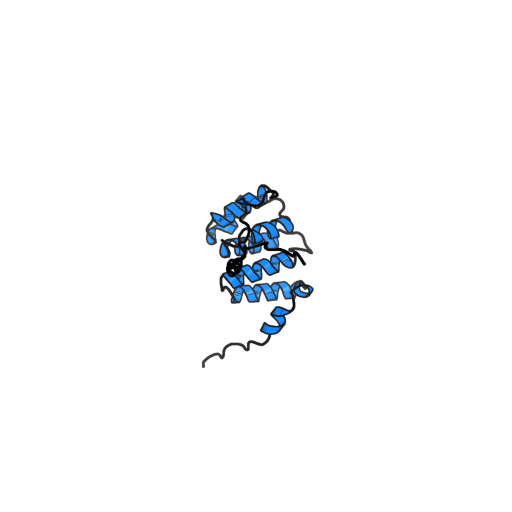ASN A 1 120 ? 5.143 -10.525 9.276 1.00 85.56 120 ASN A C 1
ATOM 957 O O . ASN A 1 120 ? 6.290 -10.437 8.844 1.00 85.56 120 ASN A O 1
ATOM 961 N N . THR A 1 121 ? 4.082 -10.092 8.585 1.00 85.00 121 THR A N 1
ATOM 962 C CA . THR A 1 121 ? 4.191 -9.540 7.226 1.00 85.00 121 THR A CA 1
ATOM 963 C C . THR A 1 121 ? 4.995 -8.239 7.196 1.00 85.00 121 THR A C 1
ATOM 965 O O . THR A 1 121 ? 5.719 -7.985 6.235 1.00 85.00 121 THR A O 1
ATOM 968 N N . MET A 1 122 ? 4.906 -7.409 8.240 1.00 86.25 122 MET A N 1
ATOM 969 C CA . MET A 1 122 ? 5.743 -6.211 8.377 1.00 86.25 122 MET A CA 1
ATOM 970 C C . MET A 1 122 ? 7.229 -6.581 8.380 1.00 86.25 122 MET A C 1
ATOM 972 O O . MET A 1 122 ? 8.008 -6.016 7.617 1.00 86.25 122 MET A O 1
ATOM 976 N N . TRP A 1 123 ? 7.620 -7.571 9.185 1.00 84.81 123 TRP A N 1
ATOM 977 C CA . TRP A 1 123 ? 9.005 -8.032 9.254 1.00 84.81 123 TRP A CA 1
ATOM 978 C C . TRP A 1 123 ? 9.474 -8.700 7.960 1.00 84.81 123 TRP A C 1
ATOM 980 O O . TRP A 1 123 ? 10.613 -8.470 7.550 1.00 84.81 123 TRP A O 1
ATOM 990 N N . ASP A 1 124 ? 8.610 -9.458 7.281 1.00 84.56 124 ASP A N 1
ATOM 991 C CA . ASP A 1 124 ? 8.889 -9.971 5.931 1.00 84.56 124 ASP A CA 1
ATOM 992 C C . ASP A 1 124 ? 9.149 -8.833 4.937 1.00 84.56 124 ASP A C 1
ATOM 994 O O . ASP A 1 124 ? 10.093 -8.891 4.149 1.00 84.56 124 ASP A O 1
ATOM 998 N N . THR A 1 125 ? 8.362 -7.759 5.021 1.00 83.75 125 THR A N 1
ATOM 999 C CA . THR A 1 125 ? 8.515 -6.565 4.177 1.00 83.75 125 THR A CA 1
ATOM 1000 C C . THR A 1 125 ? 9.852 -5.874 4.442 1.00 83.75 125 THR A C 1
ATOM 1002 O O . THR A 1 125 ? 10.578 -5.562 3.500 1.00 83.75 125 THR A O 1
ATOM 1005 N N . VAL A 1 126 ? 10.239 -5.703 5.710 1.00 80.00 126 VAL A N 1
ATOM 1006 C CA . VAL A 1 126 ? 11.543 -5.124 6.085 1.00 80.00 126 VAL A CA 1
ATOM 1007 C C . VAL A 1 126 ? 12.704 -5.985 5.571 1.00 80.00 126 VAL A C 1
ATOM 1009 O O . VAL A 1 126 ? 13.684 -5.448 5.050 1.00 80.00 126 VAL A O 1
ATOM 1012 N N . ARG A 1 127 ? 12.594 -7.319 5.643 1.00 81.62 127 ARG A N 1
ATOM 1013 C CA . ARG A 1 127 ? 13.581 -8.234 5.038 1.00 81.62 127 ARG A CA 1
ATOM 1014 C C . ARG A 1 127 ? 13.648 -8.072 3.517 1.00 81.62 127 ARG A C 1
ATOM 1016 O O . ARG A 1 127 ? 14.741 -8.002 2.958 1.00 81.62 127 ARG A O 1
ATOM 1023 N N . ALA A 1 128 ? 12.504 -7.951 2.845 1.00 77.94 128 ALA A N 1
ATOM 1024 C CA . ALA A 1 128 ? 12.457 -7.721 1.403 1.00 77.94 128 ALA A CA 1
ATOM 1025 C C . ALA A 1 128 ? 13.100 -6.379 1.003 1.00 77.94 128 ALA A C 1
ATOM 1027 O O . ALA A 1 128 ? 13.793 -6.315 -0.013 1.00 77.94 128 ALA A O 1
ATOM 1028 N N . MET A 1 129 ? 12.938 -5.328 1.815 1.00 76.62 129 MET A N 1
ATOM 1029 C CA . MET A 1 129 ? 13.635 -4.048 1.627 1.00 76.62 129 MET A CA 1
ATOM 1030 C C . MET A 1 129 ? 15.150 -4.181 1.805 1.00 76.62 129 MET A C 1
ATOM 1032 O O . MET A 1 129 ? 15.905 -3.618 1.009 1.00 76.62 129 MET A O 1
ATOM 1036 N N . HIS A 1 130 ? 15.592 -4.933 2.822 1.00 70.50 130 HIS A N 1
ATOM 1037 C CA . HIS A 1 130 ? 17.009 -5.205 3.085 1.00 70.50 130 HIS A CA 1
ATOM 1038 C C . HIS A 1 130 ? 17.685 -5.847 1.876 1.00 70.50 130 HIS A C 1
ATOM 1040 O O . HIS A 1 130 ? 18.713 -5.366 1.406 1.00 70.50 130 HIS A O 1
ATOM 1046 N N . ASN A 1 131 ? 17.065 -6.891 1.327 1.00 67.69 131 ASN A N 1
ATOM 1047 C CA . ASN A 1 131 ? 17.596 -7.626 0.178 1.00 67.69 131 ASN A CA 1
ATOM 1048 C C . ASN A 1 131 ? 17.666 -6.771 -1.096 1.00 67.69 131 ASN A C 1
ATOM 1050 O O . ASN A 1 131 ? 18.402 -7.100 -2.019 1.00 67.69 131 ASN A O 1
ATOM 1054 N N . ARG A 1 132 ? 16.918 -5.664 -1.145 1.00 68.12 132 ARG A N 1
ATOM 1055 C CA . ARG A 1 132 ? 16.921 -4.693 -2.247 1.00 68.12 132 ARG A CA 1
ATOM 1056 C C . ARG A 1 132 ? 17.843 -3.492 -1.986 1.00 68.12 132 ARG A C 1
ATOM 1058 O O . ARG A 1 132 ? 17.801 -2.540 -2.756 1.00 68.12 132 ARG A O 1
ATOM 1065 N N . LEU A 1 133 ? 18.643 -3.514 -0.910 1.00 64.12 133 LEU A N 1
ATOM 1066 C CA . LEU A 1 133 ? 19.537 -2.428 -0.468 1.00 64.12 133 LEU A CA 1
ATOM 1067 C C . LEU A 1 133 ? 18.831 -1.073 -0.241 1.00 64.12 133 LEU A C 1
ATOM 1069 O O . LEU A 1 133 ? 19.473 -0.028 -0.197 1.00 64.12 133 LEU A O 1
ATOM 1073 N N . LEU A 1 134 ? 17.511 -1.072 -0.031 1.00 61.56 134 LEU A N 1
ATOM 1074 C CA . LEU A 1 134 ? 16.712 0.153 0.148 1.00 61.56 134 LEU A CA 1
ATOM 1075 C C . LEU A 1 134 ? 16.796 0.732 1.574 1.00 61.56 134 LEU A C 1
ATOM 1077 O O . LEU A 1 134 ? 16.154 1.736 1.882 1.00 61.56 134 LEU A O 1
ATOM 1081 N N . LEU A 1 135 ? 17.572 0.098 2.458 1.00 54.41 135 LEU A N 1
ATOM 1082 C CA . LEU A 1 135 ? 17.651 0.429 3.882 1.00 54.41 135 LEU A CA 1
ATOM 1083 C C . LEU A 1 135 ? 18.631 1.547 4.239 1.00 54.41 135 LEU A C 1
ATOM 1085 O O . LEU A 1 135 ? 18.589 2.011 5.376 1.00 54.41 135 LEU A O 1
ATOM 1089 N N . SER A 1 136 ? 19.455 2.037 3.308 1.00 53.94 136 SER A N 1
ATOM 1090 C CA . SER A 1 136 ? 20.332 3.194 3.570 1.00 53.94 136 SER A CA 1
ATOM 1091 C C . SER A 1 136 ? 19.550 4.459 3.966 1.00 53.94 136 SER A C 1
ATOM 1093 O O . SER A 1 136 ? 20.107 5.362 4.581 1.00 53.94 136 SER A O 1
ATOM 1095 N N . HIS A 1 137 ? 18.245 4.497 3.673 1.00 52.03 137 HIS A N 1
ATOM 1096 C CA . HIS A 1 137 ? 17.330 5.601 3.971 1.00 52.03 137 HIS A CA 1
ATOM 1097 C C . HIS A 1 137 ? 16.305 5.303 5.078 1.00 52.03 137 HIS A C 1
ATOM 1099 O O . HIS A 1 137 ? 15.434 6.138 5.356 1.00 52.03 137 HIS A O 1
ATOM 1105 N N . LEU A 1 138 ? 16.362 4.124 5.707 1.00 48.78 138 LEU A N 1
ATOM 1106 C CA . LEU A 1 138 ? 15.451 3.783 6.791 1.00 48.78 138 LEU A CA 1
ATOM 1107 C C . LEU A 1 138 ? 16.017 4.371 8.084 1.00 48.78 138 LEU A C 1
ATOM 1109 O O . LEU A 1 138 ? 16.925 3.826 8.707 1.00 48.78 138 LEU A O 1
ATOM 1113 N N . ARG A 1 139 ? 15.505 5.561 8.419 1.00 52.28 139 ARG A N 1
ATOM 1114 C CA . ARG A 1 139 ? 15.834 6.353 9.609 1.00 52.28 139 ARG A CA 1
ATOM 1115 C C . ARG A 1 139 ? 16.013 5.415 10.809 1.00 52.28 139 ARG A C 1
ATOM 1117 O O . ARG A 1 139 ? 15.097 4.665 11.129 1.00 52.28 139 ARG A O 1
ATOM 1124 N N . LEU A 1 140 ? 17.201 5.484 11.408 1.00 50.16 140 LEU A N 1
ATOM 1125 C CA . LEU A 1 140 ? 17.867 4.694 12.463 1.00 50.16 140 LEU A CA 1
ATOM 1126 C C . LEU A 1 140 ? 17.046 4.005 13.589 1.00 50.16 140 LEU A C 1
ATOM 1128 O O . LEU A 1 140 ? 17.633 3.323 14.422 1.00 50.16 140 LEU A O 1
ATOM 1132 N N . ASN A 1 141 ? 15.717 4.080 13.627 1.00 52.16 141 ASN A N 1
ATOM 1133 C CA . ASN A 1 141 ? 14.880 3.497 14.678 1.00 52.16 141 ASN A CA 1
ATOM 1134 C C . ASN A 1 141 ? 14.678 1.971 14.575 1.00 52.16 141 ASN A C 1
ATOM 1136 O O . ASN A 1 141 ? 14.389 1.342 15.590 1.00 52.16 141 ASN A O 1
ATOM 1140 N N . LEU A 1 142 ? 14.874 1.329 13.411 1.00 53.38 142 LEU A N 1
ATOM 1141 C CA . LEU A 1 142 ? 14.754 -0.143 13.308 1.00 53.38 142 LEU A CA 1
ATOM 1142 C C . LEU A 1 142 ? 15.984 -0.909 13.822 1.00 53.38 142 LEU A C 1
ATOM 1144 O O . LEU A 1 142 ? 15.865 -2.093 14.144 1.00 53.38 142 LEU A O 1
ATOM 1148 N N . LEU A 1 143 ? 17.139 -0.254 13.989 1.00 53.69 143 LEU A N 1
ATOM 1149 C CA . LEU A 1 143 ? 18.306 -0.880 14.627 1.00 53.69 143 LEU A CA 1
ATOM 1150 C C . LEU A 1 143 ? 18.079 -1.165 16.122 1.00 53.69 143 LEU A C 1
ATOM 1152 O O . LEU A 1 143 ? 18.731 -2.051 16.671 1.00 53.69 143 LEU A O 1
ATOM 1156 N N . LEU A 1 144 ? 17.101 -0.510 16.758 1.00 53.97 144 LEU A N 1
ATOM 1157 C CA . LEU A 1 144 ? 16.721 -0.786 18.148 1.00 53.97 144 LEU A CA 1
ATOM 1158 C C . LEU A 1 144 ? 15.861 -2.054 18.305 1.00 53.97 144 LEU A C 1
ATOM 1160 O O . LEU A 1 144 ? 15.849 -2.650 19.379 1.00 53.97 144 LEU A O 1
ATOM 1164 N N . LEU A 1 145 ? 15.197 -2.532 17.243 1.00 49.50 145 LEU A N 1
ATOM 1165 C CA . LEU A 1 145 ? 14.373 -3.753 17.290 1.00 49.50 145 LEU A CA 1
ATOM 1166 C C . LEU A 1 145 ? 15.144 -5.037 16.951 1.00 49.50 145 LEU A C 1
ATOM 1168 O O . LEU A 1 145 ? 14.612 -6.135 17.107 1.00 49.50 145 LEU A O 1
ATOM 1172 N N . ARG A 1 146 ? 16.432 -4.929 16.599 1.00 51.91 146 ARG A N 1
ATOM 1173 C CA . ARG A 1 146 ? 17.332 -6.078 16.394 1.00 51.91 146 ARG A CA 1
ATOM 1174 C C . ARG A 1 146 ? 17.682 -6.836 17.692 1.00 51.91 146 ARG A C 1
ATOM 1176 O O . ARG A 1 146 ? 18.494 -7.752 17.650 1.00 51.91 146 ARG A O 1
ATOM 1183 N N . ARG A 1 147 ? 17.079 -6.472 18.834 1.00 51.78 147 ARG A N 1
ATOM 1184 C CA . ARG A 1 147 ? 17.274 -7.105 20.153 1.00 51.78 147 ARG A CA 1
ATOM 1185 C C . ARG A 1 147 ? 16.009 -7.729 20.759 1.00 51.78 147 ARG A C 1
ATOM 1187 O O . ARG A 1 147 ? 15.906 -7.804 21.979 1.00 51.78 147 ARG A O 1
ATOM 1194 N N . ARG A 1 148 ? 15.038 -8.196 19.964 1.00 54.78 148 ARG A N 1
ATOM 1195 C CA . ARG A 1 148 ? 14.062 -9.162 20.502 1.00 54.78 148 ARG A CA 1
ATOM 1196 C C . ARG A 1 148 ? 14.537 -10.588 20.219 1.00 54.78 148 ARG A C 1
ATOM 1198 O O . ARG A 1 148 ? 14.561 -10.966 19.049 1.00 54.78 148 ARG A O 1
ATOM 1205 N N . PRO A 1 149 ? 14.925 -11.367 21.247 1.00 57.81 149 PRO A N 1
ATOM 1206 C CA . PRO A 1 149 ? 15.179 -12.787 21.065 1.00 57.81 149 PRO A CA 1
ATOM 1207 C C . PRO A 1 149 ? 13.876 -13.500 20.658 1.00 57.81 149 PRO A C 1
ATOM 1209 O O . PRO A 1 149 ? 12.785 -13.020 20.992 1.00 57.81 149 PRO A O 1
ATOM 1212 N N . PRO A 1 150 ? 13.968 -14.615 19.914 1.00 62.22 150 PRO A N 1
ATOM 1213 C CA . PRO A 1 150 ? 12.800 -15.408 19.553 1.00 62.22 150 PRO A CA 1
ATOM 1214 C C . PRO A 1 150 ? 12.080 -15.909 20.819 1.00 62.22 150 PRO A C 1
ATOM 1216 O O . PRO A 1 150 ? 12.739 -16.175 21.828 1.00 62.22 150 PRO A O 1
ATOM 1219 N N . PRO A 1 151 ? 10.737 -16.025 20.799 1.00 63.62 151 PRO A N 1
ATOM 1220 C CA . PRO A 1 151 ? 9.996 -1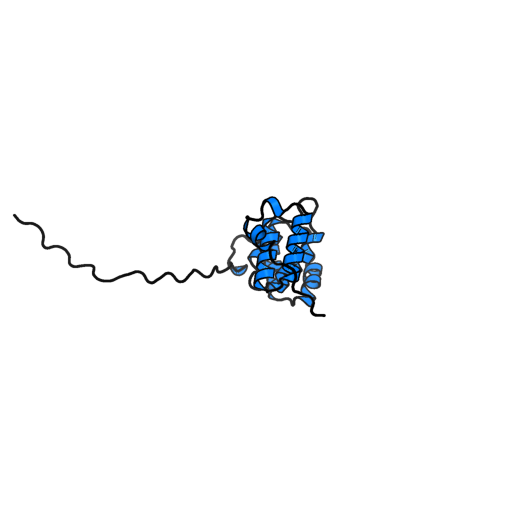6.560 21.934 1.00 63.62 151 PRO A CA 1
ATOM 1221 C C . PRO A 1 151 ? 10.443 -18.005 22.215 1.00 63.62 151 PRO A C 1
ATOM 1223 O O . PRO A 1 151 ? 10.652 -18.762 21.262 1.00 63.62 151 PRO A O 1
ATOM 1226 N N . PRO A 1 152 ? 10.595 -18.397 23.494 1.00 59.84 152 PRO A N 1
ATOM 1227 C CA . PRO A 1 152 ? 10.994 -19.752 23.843 1.00 59.84 152 PRO A CA 1
ATOM 1228 C C . PRO A 1 152 ? 9.949 -20.735 23.316 1.00 59.84 152 PRO A C 1
ATOM 1230 O O . PRO A 1 152 ? 8.754 -20.592 23.593 1.00 59.84 152 PRO A O 1
ATOM 1233 N N . GLN A 1 153 ? 10.398 -21.724 22.543 1.00 62.75 153 GLN A N 1
ATOM 1234 C CA . GLN A 1 153 ? 9.551 -22.862 22.220 1.00 62.75 153 GLN A CA 1
ATOM 1235 C C . GLN A 1 153 ? 9.346 -23.648 23.513 1.00 62.75 153 GLN A C 1
ATOM 1237 O O . GLN A 1 153 ? 10.313 -24.026 24.175 1.00 62.75 153 GLN A O 1
ATOM 1242 N N . ARG A 1 154 ? 8.082 -23.791 23.924 1.00 58.47 154 ARG A N 1
ATOM 1243 C CA . ARG A 1 154 ? 7.733 -24.677 25.034 1.00 58.47 154 ARG A CA 1
ATOM 1244 C C . ARG A 1 154 ? 7.959 -26.132 24.593 1.00 58.47 154 ARG A C 1
ATOM 1246 O O . ARG A 1 154 ? 7.750 -26.399 23.410 1.00 58.47 154 ARG A O 1
ATOM 1253 N N . PRO A 1 155 ? 8.415 -26.997 25.515 1.00 67.06 155 PRO A N 1
ATOM 1254 C CA . PRO A 1 155 ? 8.742 -28.391 25.227 1.00 67.06 155 PRO A CA 1
ATOM 1255 C C . PRO A 1 155 ? 7.526 -29.192 24.761 1.00 67.06 155 PRO A C 1
ATOM 1257 O O . PRO A 1 155 ? 6.391 -28.828 25.154 1.00 67.06 155 PRO A O 1
#

Sequence (155 aa):
MRYHRKLLIDLAATPPPETPKRQRFPSYLEAPNLSSETCLLCEILATTTISSIERALNDFGVRALSPADVKFVLKLSYAHTGPAVAFFRWAVPLLPRPHHHSPYSWNLIVDLLGKSLRFNTMWDTVRAMHNRLLLSHLRLNLLLLRRRPPPPQRP

Radius of gyration: 23.4 Å; chains: 1; bounding box: 35×93×56 Å